Protein AF-K7WUY0-F1 (afdb_monomer_lite)

Secondary structure (DSSP, 8-state):
----TTSS--S-HHHHHHHHHT--SHHHHHHHTTS-HHHHHIIIIIS-GGGTEEEEEEE-TTSSEEEEEEE-HHHHHHHHHHHHHHHHH------S-----

Structure (mmCIF, N/CA/C/O backbone):
data_AF-K7WUY0-F1
#
_entry.id   AF-K7WUY0-F1
#
loop_
_atom_site.group_PDB
_atom_site.id
_atom_site.type_symbol
_atom_site.label_atom_id
_atom_site.label_alt_id
_atom_site.label_comp_id
_atom_site.label_asym_id
_atom_site.label_entity_id
_atom_site.labe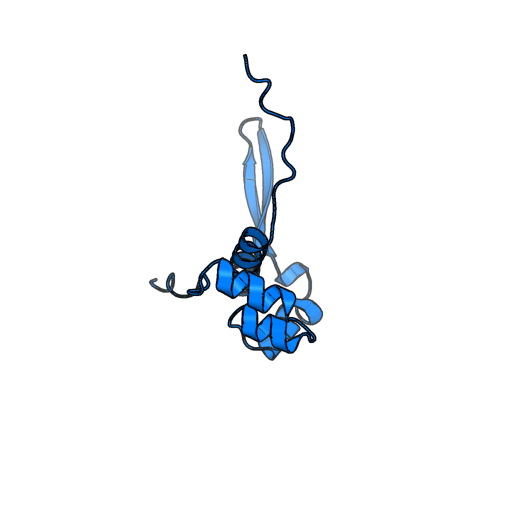l_seq_id
_atom_site.pdbx_PDB_ins_code
_atom_site.Cartn_x
_atom_site.Cartn_y
_atom_site.Cartn_z
_atom_site.occupancy
_atom_site.B_iso_or_equiv
_atom_site.auth_seq_id
_atom_site.auth_comp_id
_atom_site.auth_asym_id
_atom_site.auth_atom_id
_atom_site.pdbx_PDB_model_num
ATOM 1 N N . MET A 1 1 ? 6.645 -10.492 19.011 1.00 37.44 1 MET A N 1
ATOM 2 C CA . MET A 1 1 ? 6.005 -10.003 17.769 1.00 37.44 1 MET A CA 1
ATOM 3 C C . MET A 1 1 ? 7.087 -9.400 16.886 1.00 37.44 1 MET A C 1
ATOM 5 O O . MET A 1 1 ? 7.441 -8.249 17.075 1.00 37.44 1 MET A O 1
ATOM 9 N N . GLN A 1 2 ? 7.672 -10.199 15.995 1.00 36.38 2 GLN A N 1
ATOM 10 C CA . GLN A 1 2 ? 8.714 -9.781 15.049 1.00 36.38 2 GLN A CA 1
ATOM 11 C C . GLN A 1 2 ? 8.235 -10.131 13.644 1.00 36.38 2 GLN A C 1
ATOM 13 O O . GLN A 1 2 ? 8.375 -11.276 13.237 1.00 36.38 2 GLN A O 1
ATOM 18 N N . GLN A 1 3 ? 7.650 -9.169 12.927 1.00 37.34 3 GLN A N 1
ATOM 19 C CA . GLN A 1 3 ? 7.429 -9.243 11.475 1.00 37.34 3 GLN A CA 1
ATOM 20 C C . GLN A 1 3 ? 7.453 -7.829 10.862 1.00 37.34 3 GLN A C 1
ATOM 22 O O . GLN A 1 3 ? 6.577 -7.449 10.095 1.00 37.34 3 GLN A O 1
ATOM 27 N N . ASP A 1 4 ? 8.458 -7.016 11.200 1.00 48.09 4 ASP A N 1
ATOM 28 C CA . ASP A 1 4 ? 8.654 -5.708 10.546 1.00 48.09 4 ASP A CA 1
ATOM 29 C C . ASP A 1 4 ? 9.377 -5.823 9.188 1.00 48.09 4 ASP A C 1
ATOM 31 O O . ASP A 1 4 ? 9.453 -4.862 8.424 1.00 48.09 4 ASP A O 1
ATOM 35 N N . SER A 1 5 ? 9.868 -7.017 8.840 1.00 50.56 5 SER A N 1
ATOM 36 C CA . SER A 1 5 ? 10.711 -7.281 7.668 1.00 50.56 5 SER A CA 1
ATOM 37 C C . SER A 1 5 ? 9.992 -7.255 6.307 1.00 50.56 5 SER A C 1
ATOM 39 O O . SER A 1 5 ? 10.661 -7.392 5.285 1.00 50.56 5 SER A O 1
ATOM 41 N N . GLN A 1 6 ? 8.667 -7.054 6.258 1.00 63.97 6 GLN A N 1
ATOM 42 C CA . GLN A 1 6 ? 7.862 -7.041 5.016 1.00 63.97 6 GLN A CA 1
ATOM 43 C C . GLN A 1 6 ? 7.079 -5.735 4.770 1.00 63.97 6 GLN A C 1
ATOM 45 O O . GLN A 1 6 ? 6.237 -5.665 3.873 1.00 63.97 6 GLN A O 1
ATOM 50 N N . LEU A 1 7 ? 7.328 -4.682 5.555 1.00 79.00 7 LEU A N 1
ATOM 51 C CA . LEU A 1 7 ? 6.566 -3.427 5.464 1.00 79.00 7 LEU A CA 1
ATOM 52 C C . LEU A 1 7 ? 6.967 -2.528 4.285 1.00 79.00 7 LEU A C 1
ATOM 54 O O . LEU A 1 7 ? 6.207 -1.620 3.948 1.00 79.00 7 LEU A O 1
ATOM 58 N N . LEU A 1 8 ? 8.147 -2.748 3.702 1.00 88.06 8 LEU A N 1
ATOM 59 C CA . LEU A 1 8 ? 8.752 -1.903 2.671 1.00 88.06 8 LEU A CA 1
ATOM 60 C C . LEU A 1 8 ? 9.323 -2.757 1.537 1.00 88.06 8 LEU A C 1
ATOM 62 O O . LEU A 1 8 ? 9.700 -3.910 1.747 1.00 88.06 8 LEU A O 1
ATOM 66 N N . LEU A 1 9 ? 9.393 -2.166 0.346 1.00 92.19 9 LEU A N 1
ATOM 67 C CA . LEU A 1 9 ? 10.012 -2.757 -0.836 1.00 92.19 9 LEU A CA 1
ATOM 68 C C . LEU A 1 9 ? 11.535 -2.662 -0.718 1.00 92.19 9 LEU A C 1
ATOM 70 O O . LEU A 1 9 ? 12.069 -1.644 -0.269 1.00 92.19 9 LEU A O 1
ATOM 74 N N . LYS A 1 10 ? 12.237 -3.713 -1.151 1.00 92.31 10 LYS A N 1
ATOM 75 C CA . LYS A 1 10 ? 13.712 -3.778 -1.123 1.00 92.31 10 LYS A CA 1
ATOM 76 C C . LYS A 1 10 ? 14.379 -3.160 -2.359 1.00 92.31 10 LYS A C 1
ATOM 78 O O . LYS A 1 10 ? 15.598 -3.032 -2.391 1.00 92.31 10 LYS A O 1
ATOM 83 N N . LEU A 1 11 ? 13.590 -2.824 -3.377 1.00 92.12 11 LEU A N 1
ATOM 84 C CA . LEU A 1 11 ? 14.052 -2.254 -4.642 1.00 92.12 11 LEU A CA 1
ATOM 85 C C . LEU A 1 11 ? 14.525 -0.802 -4.464 1.00 92.12 11 LEU A C 1
ATOM 87 O O . LEU A 1 11 ? 14.014 -0.077 -3.608 1.00 92.12 11 LEU A O 1
ATOM 91 N N . THR A 1 12 ? 15.479 -0.370 -5.296 1.00 95.38 12 THR A N 1
ATOM 92 C CA . THR A 1 12 ? 15.947 1.025 -5.308 1.00 95.38 12 THR A CA 1
ATOM 93 C C . THR A 1 12 ? 14.889 1.961 -5.887 1.00 95.38 12 THR A C 1
ATOM 95 O O . THR A 1 12 ? 14.017 1.533 -6.646 1.00 95.38 12 THR A O 1
ATOM 98 N N . SER A 1 13 ? 14.978 3.252 -5.568 1.00 93.88 13 SER A N 1
ATOM 99 C CA . SER A 1 13 ? 14.062 4.272 -6.090 1.00 93.88 13 SER A CA 1
ATOM 100 C C . SER A 1 13 ? 14.054 4.318 -7.622 1.00 93.88 13 SER A C 1
ATOM 102 O O . SER A 1 13 ? 12.992 4.448 -8.224 1.00 93.88 13 SER A O 1
ATOM 104 N N . GLU A 1 14 ? 15.211 4.155 -8.265 1.00 95.56 14 GLU A N 1
ATOM 105 C CA . GLU A 1 14 ? 15.339 4.126 -9.726 1.00 95.56 14 GLU A CA 1
ATOM 106 C C . GLU A 1 14 ? 14.582 2.930 -10.307 1.00 95.56 14 GLU A C 1
ATOM 108 O O . GLU A 1 14 ? 13.737 3.101 -11.183 1.00 95.56 14 GLU A O 1
ATOM 113 N N . THR A 1 15 ? 14.793 1.741 -9.736 1.00 95.88 15 THR A N 1
ATOM 114 C CA . THR A 1 15 ? 14.121 0.511 -10.180 1.00 95.88 15 THR A CA 1
ATOM 115 C C . THR A 1 15 ? 12.606 0.597 -9.972 1.00 95.88 15 THR A C 1
ATOM 117 O O . THR A 1 15 ? 11.827 0.194 -10.834 1.00 95.88 15 THR A O 1
ATOM 120 N N . LEU A 1 16 ? 12.161 1.131 -8.828 1.00 96.56 16 LEU A N 1
ATOM 121 C CA . LEU A 1 16 ? 10.738 1.343 -8.544 1.00 96.56 16 LEU A CA 1
ATOM 122 C C . LEU A 1 16 ? 10.105 2.309 -9.546 1.00 96.56 16 LEU A C 1
ATOM 124 O O . LEU A 1 16 ? 8.988 2.075 -10.003 1.00 96.56 16 LEU A O 1
ATOM 128 N N . ARG A 1 17 ? 10.824 3.376 -9.900 1.00 96.50 17 ARG A N 1
ATOM 129 C CA . ARG A 1 17 ? 10.386 4.364 -10.883 1.00 96.50 17 ARG A CA 1
ATOM 130 C C . ARG A 1 17 ? 10.267 3.762 -12.281 1.00 96.50 17 ARG A C 1
ATOM 132 O O . ARG A 1 17 ? 9.260 3.998 -12.940 1.00 96.50 17 ARG A O 1
ATOM 139 N N . GLU A 1 18 ? 11.254 2.991 -12.725 1.00 96.75 18 GLU A N 1
ATOM 140 C CA . GLU A 1 18 ? 11.216 2.298 -14.019 1.00 96.75 18 GLU A CA 1
ATOM 141 C C . GLU A 1 18 ? 10.029 1.338 -14.098 1.00 96.75 18 GLU A C 1
ATOM 143 O O . GLU A 1 18 ? 9.204 1.458 -15.004 1.00 96.75 18 GLU A O 1
ATOM 148 N N . LYS A 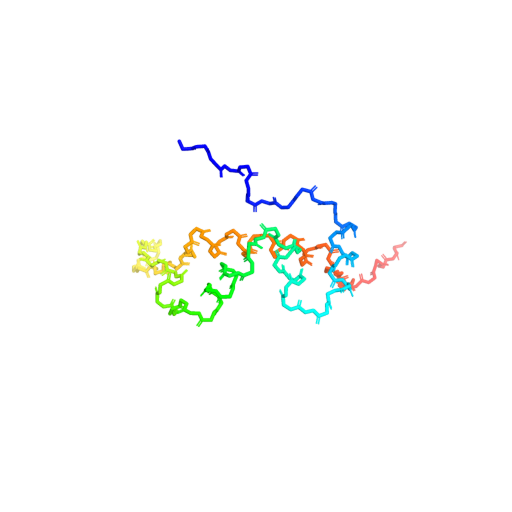1 19 ? 9.874 0.462 -13.096 1.00 96.75 19 LYS A N 1
ATOM 149 C CA . LYS A 1 19 ? 8.742 -0.471 -13.032 1.00 96.75 19 LYS A CA 1
ATOM 150 C C . LYS A 1 19 ? 7.393 0.242 -12.991 1.00 96.75 19 LYS A C 1
ATOM 152 O O . LYS A 1 19 ? 6.446 -0.230 -13.607 1.00 96.75 19 LYS A O 1
ATOM 157 N N . PHE A 1 20 ? 7.291 1.373 -12.289 1.00 97.06 20 PHE A N 1
ATOM 158 C CA . PHE A 1 20 ? 6.061 2.164 -12.250 1.00 97.06 20 PHE A CA 1
ATOM 159 C C . PHE A 1 20 ? 5.661 2.684 -13.637 1.00 97.06 20 PHE A C 1
ATOM 161 O O . PHE A 1 20 ? 4.483 2.649 -13.985 1.00 97.06 20 PHE A O 1
ATOM 168 N N . TYR A 1 21 ? 6.619 3.150 -14.442 1.00 96.69 21 TYR A N 1
ATOM 169 C CA . TYR A 1 21 ? 6.330 3.639 -15.794 1.00 96.69 21 TYR A CA 1
ATOM 170 C C . TYR A 1 21 ? 6.030 2.526 -16.805 1.00 96.69 21 TYR A C 1
ATOM 172 O O . TYR A 1 21 ? 5.446 2.813 -17.850 1.00 96.69 21 TYR A O 1
ATOM 180 N N . ASP A 1 22 ? 6.384 1.279 -16.495 1.00 97.31 22 ASP A N 1
ATOM 181 C CA . ASP A 1 22 ? 6.085 0.119 -17.339 1.00 97.31 22 ASP A CA 1
ATOM 182 C C . ASP A 1 22 ? 4.737 -0.555 -17.015 1.00 97.31 22 ASP A C 1
ATOM 184 O O . ASP A 1 22 ? 4.320 -1.474 -17.713 1.00 97.31 22 ASP A O 1
ATOM 188 N N . LEU A 1 23 ? 4.003 -0.088 -15.996 1.00 97.19 23 LEU A N 1
ATOM 189 C CA . LEU A 1 23 ? 2.706 -0.659 -15.613 1.00 97.19 23 LEU A CA 1
ATOM 190 C C . LEU A 1 23 ? 1.685 -0.597 -16.765 1.00 97.19 23 LEU A C 1
ATOM 192 O O . LEU A 1 23 ? 1.360 0.481 -17.270 1.00 97.19 23 LEU A O 1
ATOM 196 N N . ARG A 1 24 ? 1.108 -1.747 -17.138 1.00 97.06 24 ARG A N 1
ATOM 197 C CA . ARG A 1 24 ? 0.063 -1.860 -18.176 1.00 97.06 24 ARG A CA 1
ATOM 198 C C . ARG A 1 24 ? -1.247 -2.435 -17.654 1.00 97.06 24 ARG A C 1
ATOM 200 O O . ARG A 1 24 ? -2.309 -2.132 -18.193 1.00 97.06 24 ARG A O 1
ATOM 207 N N . ARG A 1 25 ? -1.186 -3.287 -16.634 1.00 95.81 25 ARG A N 1
ATOM 208 C CA . ARG A 1 25 ? -2.310 -4.059 -16.095 1.00 95.81 25 ARG A CA 1
ATOM 209 C C . ARG A 1 25 ? -2.308 -4.026 -14.572 1.00 95.81 25 ARG A C 1
ATOM 211 O O . ARG A 1 25 ? -1.299 -3.760 -13.929 1.00 95.81 25 ARG A O 1
ATOM 218 N N . VAL A 1 26 ? -3.446 -4.391 -13.983 1.00 91.25 26 VAL A N 1
ATOM 219 C CA . VAL A 1 26 ? -3.597 -4.479 -12.520 1.00 91.25 26 VAL A CA 1
ATOM 220 C C . VAL A 1 26 ? -2.678 -5.546 -11.909 1.00 91.25 26 VAL A C 1
ATOM 222 O O . VAL A 1 26 ? -2.214 -5.375 -10.785 1.00 91.25 26 VAL A O 1
ATOM 225 N N . LEU A 1 27 ? -2.372 -6.620 -12.649 1.00 95.12 27 LEU A N 1
ATOM 226 C CA . LEU A 1 27 ? -1.411 -7.636 -12.205 1.00 95.12 27 LEU A CA 1
ATOM 227 C C . LEU A 1 27 ? -0.024 -7.029 -11.955 1.00 95.12 27 LEU A C 1
ATOM 229 O O . LEU A 1 27 ? 0.583 -7.297 -10.923 1.00 95.12 27 LEU A O 1
ATOM 233 N N . ASP A 1 28 ? 0.416 -6.138 -12.840 1.00 96.50 28 ASP A N 1
ATOM 234 C CA . ASP A 1 28 ? 1.720 -5.485 -12.749 1.00 96.50 28 ASP A CA 1
ATOM 235 C C . ASP A 1 28 ? 1.809 -4.607 -11.478 1.00 96.50 28 ASP A C 1
ATOM 237 O O . ASP A 1 28 ? 2.868 -4.476 -10.867 1.00 96.50 28 ASP A O 1
ATOM 241 N N . ILE A 1 29 ? 0.675 -4.060 -11.011 1.00 95.31 29 ILE A N 1
ATOM 242 C CA . ILE A 1 29 ? 0.591 -3.331 -9.733 1.00 95.31 29 ILE A CA 1
ATOM 243 C C . ILE A 1 29 ? 0.809 -4.285 -8.552 1.00 95.31 29 ILE A C 1
ATOM 245 O O . ILE A 1 29 ? 1.522 -3.942 -7.609 1.00 95.31 29 ILE A O 1
ATOM 249 N N . ALA A 1 30 ? 0.207 -5.476 -8.584 1.00 95.38 30 ALA A N 1
ATOM 250 C CA . ALA A 1 30 ? 0.386 -6.476 -7.531 1.00 95.38 30 ALA A CA 1
ATOM 251 C C . ALA A 1 30 ? 1.848 -6.939 -7.448 1.00 95.38 30 ALA A C 1
ATOM 253 O O . ALA A 1 30 ? 2.423 -6.984 -6.359 1.00 95.38 30 ALA A O 1
ATOM 254 N N . GLU A 1 31 ? 2.473 -7.177 -8.603 1.00 95.62 31 GLU A N 1
ATOM 255 C CA . GLU A 1 31 ? 3.893 -7.516 -8.709 1.00 95.62 31 GLU A CA 1
ATOM 256 C C . GLU A 1 31 ? 4.796 -6.389 -8.193 1.00 95.62 31 GLU A C 1
ATOM 258 O O . GLU A 1 31 ? 5.687 -6.639 -7.380 1.00 95.62 31 GLU A O 1
ATOM 263 N N . LEU A 1 32 ? 4.545 -5.139 -8.599 1.00 96.62 32 LEU A N 1
ATOM 264 C CA . LEU A 1 32 ? 5.306 -3.972 -8.142 1.00 96.62 32 LEU A CA 1
ATOM 265 C C . LEU A 1 32 ? 5.231 -3.788 -6.621 1.00 96.62 32 LEU A C 1
ATOM 267 O O . LEU A 1 32 ? 6.216 -3.415 -5.987 1.00 96.62 32 LEU A O 1
ATOM 271 N N . LEU A 1 33 ? 4.065 -4.049 -6.032 1.00 95.38 33 LEU A N 1
ATOM 272 C CA . LEU A 1 33 ? 3.844 -3.942 -4.593 1.00 95.38 33 LEU A CA 1
ATOM 273 C C . LEU A 1 33 ? 4.230 -5.222 -3.833 1.00 95.38 33 LEU A C 1
ATOM 275 O O . LEU A 1 33 ? 4.054 -5.269 -2.615 1.00 95.38 33 LEU A O 1
ATOM 279 N N . GLU A 1 34 ? 4.769 -6.250 -4.494 1.00 94.62 34 GLU A N 1
ATOM 280 C CA . GLU A 1 34 ? 5.105 -7.546 -3.887 1.00 94.62 34 GLU A CA 1
ATOM 281 C C . GLU A 1 34 ? 3.947 -8.087 -3.019 1.00 94.62 34 GLU A C 1
ATOM 283 O O . GLU A 1 34 ? 4.115 -8.403 -1.834 1.00 94.62 34 GLU A O 1
ATOM 288 N N . VAL A 1 35 ? 2.736 -8.097 -3.579 1.00 93.31 35 VAL A N 1
ATOM 289 C CA . VAL A 1 35 ? 1.525 -8.675 -2.977 1.00 93.31 35 VAL A CA 1
ATOM 290 C C . VAL A 1 35 ? 0.853 -9.594 -3.990 1.00 93.31 35 VAL A C 1
ATOM 292 O O . VAL A 1 35 ? 0.983 -9.394 -5.195 1.00 93.31 35 VAL A O 1
ATOM 295 N N . SER A 1 36 ? 0.121 -10.608 -3.530 1.00 93.81 36 SER A N 1
ATOM 296 C CA . SER A 1 36 ? -0.645 -11.435 -4.463 1.00 93.81 36 SER A CA 1
ATOM 297 C C . SER A 1 36 ? -1.786 -10.627 -5.082 1.00 93.81 36 SER A C 1
ATOM 299 O O . SER A 1 36 ? -2.406 -9.784 -4.425 1.00 93.81 36 SER A O 1
ATOM 301 N N . TYR A 1 37 ? -2.067 -10.897 -6.356 1.00 94.62 37 TYR A N 1
ATOM 302 C CA . TYR A 1 37 ? -3.147 -10.247 -7.092 1.00 94.62 37 TYR A CA 1
ATOM 303 C C . TYR A 1 37 ? -4.498 -10.423 -6.391 1.00 94.62 37 TYR A C 1
ATOM 305 O O . TYR A 1 37 ? -5.202 -9.441 -6.163 1.00 94.62 37 TYR A O 1
ATOM 313 N N . ASP A 1 38 ? -4.809 -11.644 -5.956 1.00 93.25 38 ASP A N 1
ATOM 314 C CA . ASP A 1 38 ? -6.069 -11.949 -5.275 1.00 93.25 38 ASP A CA 1
ATOM 315 C C . ASP A 1 38 ? -6.218 -11.160 -3.971 1.00 93.25 38 ASP A C 1
ATOM 317 O O . ASP A 1 38 ? -7.283 -10.604 -3.708 1.00 93.25 38 ASP A O 1
ATOM 321 N N . HIS A 1 39 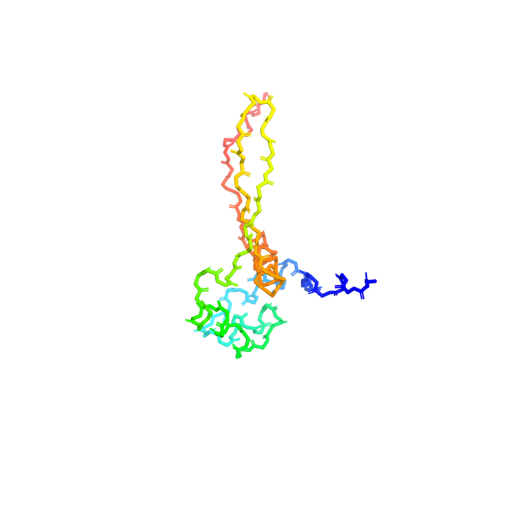? -5.144 -11.026 -3.180 1.00 91.12 39 HIS A N 1
ATOM 322 C CA . HIS A 1 39 ? -5.175 -10.200 -1.969 1.00 91.12 39 HIS A CA 1
ATOM 323 C C . HIS A 1 39 ? -5.360 -8.718 -2.299 1.00 91.12 39 HIS A C 1
ATOM 325 O O . HIS A 1 39 ? -6.099 -8.019 -1.602 1.00 91.12 39 HIS A O 1
ATOM 331 N N . LEU A 1 40 ? -4.696 -8.222 -3.346 1.00 92.31 40 LEU A N 1
ATOM 332 C CA . LEU A 1 40 ? -4.839 -6.835 -3.777 1.00 92.31 40 LEU A CA 1
ATOM 333 C C . LEU A 1 40 ? -6.288 -6.541 -4.192 1.00 92.31 40 LEU A C 1
ATOM 335 O O . LEU A 1 40 ? -6.889 -5.592 -3.690 1.00 92.31 40 LEU A O 1
ATOM 339 N N . ILE A 1 41 ? -6.869 -7.379 -5.052 1.00 93.19 41 ILE A N 1
ATOM 340 C CA . ILE A 1 41 ? -8.254 -7.248 -5.522 1.00 93.19 41 ILE A CA 1
ATOM 341 C C . ILE A 1 41 ? -9.242 -7.370 -4.366 1.00 93.19 41 ILE A C 1
ATOM 343 O O . ILE A 1 41 ? -10.142 -6.537 -4.248 1.00 93.19 41 ILE A O 1
ATOM 347 N N . TYR A 1 42 ? -9.044 -8.348 -3.482 1.00 92.38 42 TYR A N 1
ATOM 348 C CA . TYR A 1 42 ? -9.867 -8.536 -2.293 1.00 92.38 42 TYR A CA 1
ATOM 349 C C . TYR A 1 42 ? -9.941 -7.249 -1.463 1.00 92.38 42 TYR A C 1
ATOM 351 O O . TYR A 1 42 ? -11.029 -6.750 -1.178 1.00 92.38 42 TYR A O 1
ATOM 359 N N . HIS A 1 43 ? -8.792 -6.653 -1.137 1.00 88.62 43 HIS A N 1
ATOM 360 C CA . HIS A 1 43 ? -8.745 -5.448 -0.308 1.00 88.62 43 HIS A CA 1
ATOM 361 C C . HIS A 1 43 ? -9.239 -4.174 -1.012 1.00 88.62 43 HIS A C 1
ATOM 363 O O . HIS A 1 43 ? -9.730 -3.273 -0.330 1.00 88.62 43 HIS A O 1
ATOM 369 N N . ILE A 1 44 ? -9.128 -4.075 -2.340 1.00 85.38 44 ILE A N 1
ATOM 370 C CA . ILE A 1 44 ? -9.600 -2.903 -3.097 1.00 85.38 44 ILE A CA 1
ATOM 371 C C . ILE A 1 44 ? -11.112 -2.964 -3.342 1.00 85.38 44 ILE A C 1
ATOM 373 O O . ILE A 1 44 ? -11.804 -1.958 -3.152 1.00 85.38 44 ILE A O 1
ATOM 377 N N . TYR A 1 45 ? -11.624 -4.122 -3.759 1.00 86.56 45 TYR A N 1
ATOM 378 C CA . TYR A 1 45 ? -12.977 -4.247 -4.302 1.00 86.56 45 TYR A CA 1
ATOM 379 C C . TYR A 1 45 ? -13.941 -5.009 -3.398 1.00 86.56 45 TYR A C 1
ATOM 381 O O . TYR A 1 45 ? -15.111 -4.645 -3.356 1.00 86.56 45 TYR A O 1
ATOM 389 N N . LEU A 1 46 ? -13.477 -6.039 -2.684 1.00 88.06 46 LEU A N 1
ATOM 390 C CA . LEU A 1 46 ? -14.376 -6.955 -1.975 1.00 88.06 46 LEU A CA 1
ATOM 391 C C . LEU A 1 46 ? -14.584 -6.586 -0.504 1.00 88.06 46 LEU A C 1
ATOM 393 O O . LEU A 1 46 ? -15.674 -6.758 0.027 1.00 88.06 46 LEU A O 1
ATOM 397 N N . VAL A 1 47 ? -13.556 -6.053 0.159 1.00 86.62 47 VAL A N 1
ATOM 398 C CA . VAL A 1 47 ? -13.668 -5.623 1.558 1.00 86.62 47 VAL A CA 1
ATOM 399 C C . VAL A 1 47 ? -14.510 -4.353 1.640 1.00 86.62 47 VAL A C 1
ATOM 401 O O . VAL A 1 47 ? -14.133 -3.319 1.080 1.00 86.62 47 VAL A O 1
ATOM 404 N N . GLU A 1 48 ? -15.614 -4.404 2.380 1.00 85.44 48 GLU A N 1
ATOM 405 C CA . GLU A 1 48 ? -16.452 -3.239 2.682 1.00 85.44 48 GLU A CA 1
ATOM 406 C C . GLU A 1 48 ? -15.654 -2.154 3.414 1.00 85.44 48 GLU A C 1
ATOM 408 O O . GLU A 1 48 ? -14.754 -2.446 4.202 1.00 85.44 48 GLU A O 1
ATOM 413 N N . SER A 1 49 ? -15.982 -0.883 3.181 1.00 77.56 49 SER A N 1
ATOM 414 C CA . SER A 1 49 ? -15.233 0.259 3.725 1.00 77.56 49 SER A CA 1
ATOM 415 C C . SER A 1 49 ? -15.098 0.249 5.248 1.00 77.56 49 SER A C 1
ATOM 417 O O . SER A 1 49 ? -14.057 0.653 5.766 1.00 77.56 49 SER A O 1
ATOM 419 N N . GLU A 1 50 ? -16.111 -0.250 5.951 1.00 83.69 50 GLU A N 1
ATOM 420 C CA . GLU A 1 50 ? -16.159 -0.352 7.416 1.00 83.69 50 GLU A CA 1
ATOM 421 C C . GLU A 1 50 ? -15.100 -1.317 7.960 1.00 83.69 50 GLU A C 1
ATOM 423 O O . GLU A 1 50 ? -14.522 -1.091 9.018 1.00 83.69 50 GLU A O 1
ATOM 428 N N . HIS A 1 51 ? -14.754 -2.340 7.180 1.00 85.44 51 HIS A N 1
ATOM 429 C CA . HIS A 1 51 ? -13.761 -3.347 7.537 1.00 85.44 51 HIS A CA 1
ATOM 430 C C . HIS A 1 51 ? -12.331 -2.950 7.131 1.00 85.44 51 HIS A C 1
ATOM 432 O O . HIS A 1 51 ? -11.369 -3.652 7.448 1.00 85.44 51 HIS A O 1
ATOM 438 N N . ARG A 1 52 ? -12.151 -1.818 6.435 1.00 87.06 52 ARG A N 1
ATOM 439 C CA . ARG A 1 52 ? -10.830 -1.336 5.985 1.00 87.06 52 ARG A CA 1
ATOM 440 C C . ARG A 1 52 ? -10.072 -0.573 7.071 1.00 87.06 52 ARG A C 1
ATOM 442 O O . ARG A 1 52 ? -8.840 -0.507 7.028 1.00 87.06 52 ARG A O 1
ATOM 449 N N . TYR A 1 53 ? -10.790 0.009 8.028 1.00 90.44 53 TYR A N 1
ATOM 450 C CA . TYR A 1 53 ? -10.231 0.852 9.079 1.00 90.44 53 TYR A CA 1
ATOM 451 C C . TYR A 1 53 ? -10.846 0.500 10.428 1.00 90.44 53 TYR A C 1
ATOM 453 O O . TYR A 1 53 ? -12.050 0.331 10.546 1.00 90.44 53 TYR A O 1
ATOM 461 N N . THR A 1 54 ? -10.021 0.460 11.466 1.00 91.00 54 THR A N 1
ATOM 462 C CA . THR A 1 54 ? -10.488 0.403 12.850 1.00 91.00 54 THR A CA 1
ATOM 463 C C . THR A 1 54 ? -10.549 1.811 13.410 1.00 91.00 54 THR A C 1
ATOM 465 O O . THR A 1 54 ? -9.597 2.581 13.244 1.00 91.00 54 THR A O 1
ATOM 468 N N . THR A 1 55 ? -11.634 2.148 14.100 1.00 92.75 55 THR A N 1
ATOM 469 C CA . THR A 1 55 ? -11.770 3.451 14.750 1.00 92.75 55 THR A CA 1
ATOM 470 C C . THR A 1 55 ? -11.633 3.340 16.257 1.00 92.75 55 THR A C 1
ATOM 472 O O . THR A 1 55 ? -12.198 2.435 16.862 1.00 92.75 55 THR A O 1
ATOM 475 N N . PHE A 1 56 ? -10.922 4.279 16.867 1.00 93.94 56 PHE A N 1
ATOM 476 C CA . PHE A 1 56 ? -10.848 4.425 18.317 1.00 93.94 56 PHE A CA 1
ATOM 477 C C . PHE A 1 56 ? -10.839 5.898 18.703 1.00 93.94 56 PHE A C 1
ATOM 479 O O . PHE A 1 56 ? -10.553 6.774 17.889 1.00 93.94 56 PHE A O 1
ATOM 486 N N . GLU A 1 57 ? -11.160 6.176 19.957 1.00 97.31 57 GLU A N 1
ATOM 487 C CA . GLU A 1 57 ? -11.313 7.530 20.465 1.00 97.31 57 GLU A CA 1
ATOM 488 C C . GLU A 1 57 ? -10.166 7.904 21.400 1.00 97.31 57 GLU A C 1
ATOM 490 O O . GLU A 1 57 ? -9.722 7.100 22.218 1.00 97.31 57 GLU A O 1
ATOM 495 N N . ILE A 1 58 ? -9.682 9.142 21.281 1.00 95.69 58 ILE A N 1
ATOM 496 C CA . ILE A 1 58 ? -8.704 9.725 22.203 1.00 95.69 58 ILE A CA 1
ATOM 497 C C . ILE A 1 58 ? -9.177 11.105 22.685 1.00 95.69 58 ILE A C 1
ATOM 499 O O . ILE A 1 58 ? -9.782 11.855 21.909 1.00 95.69 58 ILE A O 1
ATOM 503 N N . PRO A 1 59 ? -8.892 11.495 23.938 1.00 96.38 59 PRO A N 1
ATOM 504 C CA . PRO A 1 59 ? -9.259 12.812 24.447 1.00 96.38 59 PRO A CA 1
ATOM 505 C C . PRO A 1 59 ? -8.424 13.925 23.797 1.00 96.38 59 PRO A C 1
ATOM 507 O O . PRO A 1 59 ? -7.223 13.783 23.553 1.00 96.38 59 PRO A O 1
ATOM 510 N N . LYS A 1 60 ? -9.053 15.074 23.525 1.00 95.19 60 LYS A N 1
ATOM 511 C CA . LYS A 1 60 ? -8.365 16.295 23.075 1.00 95.19 60 LYS A CA 1
ATOM 512 C C . LYS A 1 60 ? -7.874 17.104 24.277 1.00 95.19 60 LYS A C 1
ATOM 514 O O . LYS A 1 60 ? -8.551 17.187 25.296 1.00 95.19 60 LYS A O 1
ATOM 519 N N . LYS A 1 61 ? -6.743 17.804 24.114 1.00 91.69 61 LYS A N 1
ATOM 520 C CA . LYS A 1 61 ? -6.198 18.716 25.143 1.00 91.69 61 LYS A CA 1
ATOM 521 C C . LYS A 1 61 ? -7.161 19.846 25.533 1.00 91.69 61 LYS A C 1
ATOM 523 O O . LYS A 1 61 ? -7.151 20.280 26.672 1.00 91.69 61 LYS A O 1
ATOM 528 N N . SER A 1 62 ? -7.984 20.311 24.595 1.00 91.75 62 SER A N 1
ATOM 529 C CA . SER A 1 62 ? -8.977 21.377 24.790 1.00 91.75 62 SER A CA 1
ATOM 530 C C . SER A 1 62 ? -10.314 20.885 25.364 1.00 91.75 62 SER A C 1
ATOM 532 O O . SER A 1 62 ? -11.281 21.639 25.364 1.00 91.75 62 SER A O 1
ATOM 534 N N . GLY A 1 63 ? -10.407 19.615 25.767 1.00 91.81 63 GLY A N 1
ATOM 535 C CA . GLY A 1 63 ? -11.677 18.951 26.053 1.00 91.81 63 GLY A CA 1
ATOM 536 C C . GLY A 1 63 ? -12.328 18.342 24.804 1.00 91.81 63 GLY A C 1
ATOM 537 O O . GLY A 1 63 ? -12.035 18.717 23.663 1.00 91.81 63 GLY A O 1
ATOM 538 N N . GLY A 1 64 ? -13.201 17.360 25.033 1.00 94.56 64 GLY A N 1
ATOM 539 C CA . GLY A 1 64 ? -13.872 16.580 23.991 1.00 94.56 64 GLY A CA 1
ATOM 540 C C . GLY A 1 64 ? -13.039 15.419 23.437 1.00 94.56 64 GLY A C 1
ATOM 541 O O . GLY A 1 64 ? -11.935 15.128 23.904 1.00 94.56 64 GLY A O 1
ATOM 542 N N . ILE A 1 65 ? -13.584 14.755 22.416 1.00 96.38 65 ILE A N 1
ATOM 543 C CA . ILE A 1 65 ? -13.052 13.503 21.863 1.00 96.38 65 ILE A CA 1
ATOM 544 C C . ILE A 1 65 ? -12.570 13.706 20.415 1.00 96.38 65 ILE A C 1
ATOM 546 O O . ILE A 1 65 ? -13.083 14.548 19.664 1.00 96.38 65 ILE A O 1
ATOM 550 N N . ARG A 1 66 ? -11.522 12.976 20.026 1.00 94.56 66 ARG A N 1
ATOM 551 C CA . ARG A 1 66 ? -11.055 12.799 18.648 1.00 94.56 66 ARG A CA 1
ATOM 552 C C . ARG A 1 66 ? -11.193 11.327 18.275 1.00 94.56 66 ARG A C 1
ATOM 554 O O . ARG A 1 66 ? -10.518 10.491 18.864 1.00 94.56 66 ARG A O 1
ATOM 561 N N . GLN A 1 67 ? -12.005 11.039 17.267 1.00 95.81 67 GLN A N 1
ATOM 562 C CA . GLN A 1 67 ? -12.021 9.731 16.623 1.00 95.81 67 GLN A CA 1
ATOM 563 C C . GLN A 1 67 ? -10.808 9.617 15.689 1.00 95.81 67 GLN A C 1
ATOM 565 O O . GLN A 1 67 ? -10.519 10.530 14.910 1.00 95.81 67 GLN A O 1
ATOM 570 N N . ILE A 1 68 ? -10.070 8.521 15.808 1.00 94.50 68 ILE A N 1
ATOM 571 C CA . ILE A 1 68 ? -8.923 8.157 14.984 1.00 94.50 68 ILE A CA 1
ATOM 572 C C . ILE A 1 68 ? -9.311 6.928 14.175 1.00 94.50 68 ILE A C 1
ATOM 574 O O . ILE A 1 68 ? -9.725 5.928 14.753 1.00 94.50 68 ILE A O 1
ATOM 578 N N . SER A 1 69 ? -9.123 6.988 12.860 1.00 93.06 69 SER A N 1
ATOM 579 C CA . SER A 1 69 ? -9.315 5.851 11.958 1.00 93.06 69 SER A CA 1
ATOM 580 C C . SER A 1 69 ? -7.955 5.337 11.502 1.00 93.06 69 SER A C 1
ATOM 582 O O . SER A 1 69 ? -7.213 6.057 10.833 1.00 93.06 69 SER A O 1
ATOM 584 N N . THR A 1 70 ? -7.610 4.099 11.845 1.00 89.81 70 THR A N 1
ATOM 585 C CA . THR A 1 70 ? -6.355 3.463 11.422 1.00 89.81 70 THR A CA 1
ATOM 586 C C . THR A 1 70 ? -6.615 2.330 10.443 1.00 89.81 70 THR A C 1
ATOM 588 O O . THR A 1 70 ? -7.496 1.514 10.704 1.00 89.81 70 THR A O 1
ATOM 591 N N . PRO A 1 71 ? -5.856 2.233 9.338 1.00 89.31 71 PRO A N 1
ATOM 592 C CA . PRO A 1 71 ? -6.016 1.135 8.396 1.00 89.31 71 PRO A CA 1
ATOM 593 C C . PRO A 1 71 ? -5.657 -0.193 9.061 1.00 89.31 71 PRO A C 1
ATOM 595 O O . PRO A 1 71 ? -4.693 -0.268 9.834 1.00 89.31 71 PRO A O 1
ATOM 598 N N . ILE A 1 72 ? -6.391 -1.250 8.715 1.00 88.50 72 ILE A N 1
ATOM 599 C CA . ILE A 1 72 ? -6.037 -2.613 9.121 1.00 88.50 72 ILE A CA 1
ATOM 600 C C . ILE A 1 72 ? -4.679 -3.019 8.531 1.00 88.50 72 ILE A C 1
ATOM 602 O O . ILE A 1 72 ? -4.246 -2.492 7.502 1.00 88.50 72 ILE A O 1
ATOM 606 N N . THR A 1 73 ? -3.998 -3.975 9.168 1.00 85.88 73 THR A N 1
ATOM 607 C CA . THR A 1 73 ? -2.602 -4.337 8.860 1.00 85.88 73 THR A CA 1
ATOM 608 C C . THR A 1 73 ? -2.347 -4.595 7.373 1.00 85.88 73 THR A C 1
ATOM 610 O O . THR A 1 73 ? -1.367 -4.085 6.835 1.00 85.88 73 THR A O 1
ATOM 613 N N . ALA A 1 74 ? -3.236 -5.319 6.687 1.00 86.56 74 ALA A N 1
ATOM 614 C CA . ALA A 1 74 ? -3.061 -5.636 5.270 1.00 86.56 74 ALA A CA 1
ATOM 615 C C . ALA A 1 74 ? -3.082 -4.382 4.375 1.00 86.56 74 ALA A C 1
ATOM 617 O O . ALA A 1 74 ? -2.152 -4.142 3.605 1.00 86.56 74 ALA A O 1
ATOM 618 N N . ILE A 1 75 ? -4.091 -3.522 4.544 1.00 88.62 75 ILE A N 1
ATOM 619 C CA . ILE A 1 75 ? -4.205 -2.255 3.806 1.00 88.62 75 ILE A CA 1
ATOM 620 C C . ILE A 1 75 ? -3.050 -1.317 4.157 1.00 88.62 75 ILE A C 1
ATOM 622 O O . ILE A 1 75 ? -2.493 -0.667 3.275 1.00 88.62 75 ILE A O 1
ATOM 626 N N . LYS A 1 76 ? -2.627 -1.294 5.425 1.00 90.50 76 LYS A N 1
ATOM 627 C CA . LYS A 1 76 ? -1.471 -0.516 5.876 1.00 90.50 76 LYS A CA 1
ATOM 628 C C . LYS A 1 76 ? -0.189 -0.917 5.141 1.00 90.50 76 LYS A C 1
ATOM 630 O O . LYS A 1 76 ? 0.589 -0.036 4.784 1.00 90.50 76 LYS A O 1
ATOM 635 N N . ILE A 1 77 ? 0.042 -2.212 4.910 1.00 91.69 77 ILE A N 1
ATOM 636 C CA . ILE A 1 77 ? 1.206 -2.701 4.150 1.00 91.69 77 ILE A CA 1
ATOM 637 C C . ILE A 1 77 ? 1.130 -2.220 2.699 1.00 91.69 77 ILE A C 1
ATOM 639 O O . ILE A 1 77 ? 2.081 -1.608 2.215 1.00 91.69 77 ILE A O 1
ATOM 643 N N . ILE A 1 78 ? -0.011 -2.424 2.032 1.00 92.69 78 ILE A N 1
ATOM 644 C CA . ILE A 1 78 ? -0.222 -1.996 0.638 1.00 92.69 78 ILE A CA 1
ATOM 645 C C . ILE A 1 78 ? 0.014 -0.485 0.501 1.00 92.69 78 ILE A C 1
ATOM 647 O O . ILE A 1 78 ? 0.769 -0.049 -0.366 1.00 92.69 78 ILE A O 1
ATOM 651 N N . GLN A 1 79 ? -0.564 0.319 1.397 1.00 91.81 79 GLN A N 1
ATOM 652 C CA . GLN A 1 79 ? -0.432 1.778 1.388 1.00 91.81 79 GLN A CA 1
ATOM 653 C C . GLN A 1 79 ? 1.004 2.248 1.638 1.00 91.81 79 GLN A C 1
ATOM 655 O O . GLN A 1 79 ? 1.451 3.197 0.996 1.00 91.81 79 GLN A O 1
ATOM 660 N N . LYS A 1 80 ? 1.746 1.591 2.539 1.00 94.56 80 LYS A N 1
ATOM 661 C CA . LYS A 1 80 ? 3.159 1.912 2.793 1.00 94.56 80 LYS A CA 1
ATOM 662 C C . LYS A 1 80 ? 4.035 1.634 1.577 1.00 94.56 80 LYS A C 1
ATOM 664 O O . LYS A 1 80 ? 4.814 2.499 1.184 1.00 94.56 80 LYS A O 1
ATOM 669 N N . LYS A 1 81 ? 3.881 0.461 0.962 1.00 95.12 81 LYS A N 1
ATOM 670 C CA . LYS A 1 81 ? 4.624 0.095 -0.248 1.00 95.12 81 LYS A CA 1
ATOM 671 C C . LYS A 1 81 ? 4.287 1.032 -1.407 1.00 95.12 81 LYS A C 1
ATOM 673 O O . LYS A 1 81 ? 5.190 1.555 -2.051 1.00 95.12 81 LYS A O 1
ATOM 678 N N . LEU A 1 82 ? 3.003 1.333 -1.606 1.00 95.50 82 LEU A N 1
ATOM 679 C CA . LEU A 1 82 ? 2.567 2.297 -2.616 1.00 95.50 82 LEU A CA 1
ATOM 680 C C . LEU A 1 82 ? 3.166 3.684 -2.367 1.00 95.50 82 LEU A C 1
ATOM 682 O O . LEU A 1 82 ? 3.646 4.316 -3.300 1.00 95.50 82 LEU A O 1
ATOM 686 N N . ASN A 1 83 ? 3.184 4.155 -1.119 1.00 95.94 83 ASN A N 1
ATOM 687 C CA . ASN A 1 83 ? 3.799 5.434 -0.780 1.00 95.94 83 ASN A CA 1
ATOM 688 C C . ASN A 1 83 ? 5.285 5.472 -1.163 1.00 95.94 83 ASN A C 1
ATOM 690 O O . ASN A 1 83 ? 5.716 6.456 -1.754 1.00 95.94 83 ASN A O 1
ATOM 694 N N . GLN A 1 84 ? 6.039 4.400 -0.906 1.00 95.88 84 GLN A N 1
ATOM 695 C CA . GLN A 1 84 ? 7.444 4.297 -1.310 1.00 95.88 84 GLN A CA 1
ATOM 696 C C . GL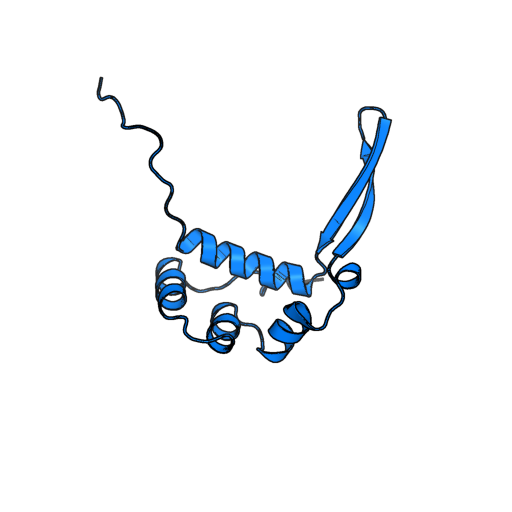N A 1 84 ? 7.616 4.422 -2.833 1.00 95.88 84 GLN A C 1
ATOM 698 O O . GLN A 1 84 ? 8.470 5.180 -3.288 1.00 95.88 84 GLN A O 1
ATOM 703 N N . VAL A 1 85 ? 6.770 3.746 -3.619 1.00 97.00 85 VAL A N 1
ATOM 704 C CA . VAL A 1 85 ? 6.762 3.878 -5.088 1.00 97.00 85 VAL A CA 1
ATOM 705 C C . VAL A 1 85 ? 6.446 5.314 -5.507 1.00 97.00 85 VAL A C 1
ATOM 707 O O . VAL A 1 85 ? 7.148 5.889 -6.334 1.00 97.00 85 VAL A O 1
ATOM 710 N N . LEU A 1 86 ? 5.418 5.924 -4.910 1.00 96.19 86 LEU A N 1
ATOM 711 C CA . LEU A 1 86 ? 5.011 7.289 -5.238 1.00 96.19 86 LEU A CA 1
ATOM 712 C C . LEU A 1 86 ? 6.112 8.306 -4.922 1.00 96.19 86 LEU A C 1
ATOM 714 O O . LEU A 1 86 ? 6.346 9.207 -5.720 1.00 96.19 86 LEU A O 1
ATOM 718 N N . GLN A 1 87 ? 6.827 8.145 -3.808 1.00 95.12 87 GLN A N 1
ATOM 719 C CA . GLN A 1 87 ? 7.980 8.988 -3.478 1.00 95.12 87 GLN A CA 1
ATOM 720 C C . GLN A 1 87 ? 9.118 8.842 -4.497 1.00 95.12 87 GLN A C 1
ATOM 722 O O . GLN A 1 87 ? 9.778 9.828 -4.806 1.00 95.12 87 GLN A O 1
ATOM 727 N N . ALA A 1 88 ? 9.324 7.648 -5.060 1.00 95.25 88 ALA A N 1
ATOM 728 C CA . ALA A 1 88 ? 10.349 7.420 -6.078 1.00 95.25 88 ALA A CA 1
ATOM 729 C C . ALA A 1 88 ? 10.043 8.113 -7.422 1.00 95.25 88 ALA A C 1
ATOM 731 O O . ALA A 1 88 ? 10.960 8.480 -8.161 1.00 95.25 88 ALA A O 1
ATOM 732 N N . VAL A 1 89 ? 8.761 8.309 -7.752 1.00 95.62 89 VAL A N 1
ATOM 733 C CA . VAL A 1 89 ? 8.336 8.956 -9.010 1.00 95.62 89 VAL A CA 1
ATOM 734 C C . VAL A 1 89 ? 8.022 10.441 -8.850 1.00 95.62 89 VAL A C 1
ATOM 736 O O . VAL A 1 89 ? 8.080 11.191 -9.828 1.00 95.62 89 VAL A O 1
ATOM 739 N N . TYR A 1 90 ? 7.696 10.875 -7.634 1.00 93.75 90 TYR A N 1
ATOM 740 C CA . TYR A 1 90 ? 7.299 12.243 -7.344 1.00 93.75 90 TYR A CA 1
ATOM 741 C C . TYR A 1 90 ? 8.475 13.210 -7.514 1.00 93.75 90 TYR A C 1
ATOM 743 O O . TYR A 1 90 ? 9.503 13.106 -6.850 1.00 93.75 90 TYR A O 1
ATOM 751 N N . GLN A 1 91 ? 8.301 14.193 -8.396 1.00 85.75 91 GLN A N 1
ATOM 752 C CA . GLN A 1 91 ? 9.241 15.295 -8.581 1.00 85.75 91 GLN A CA 1
ATOM 753 C C . GLN A 1 91 ? 8.619 16.554 -7.994 1.00 85.75 91 GLN A C 1
ATOM 755 O O . GLN A 1 91 ? 7.557 17.000 -8.433 1.00 85.75 91 GLN A O 1
ATOM 760 N N . THR A 1 92 ? 9.275 17.139 -6.994 1.00 84.88 92 THR A N 1
ATOM 761 C CA . THR A 1 92 ? 8.826 18.414 -6.446 1.00 84.88 92 THR A CA 1
ATOM 762 C C . THR A 1 92 ? 8.957 19.485 -7.518 1.00 84.88 92 THR A C 1
ATOM 764 O O . THR A 1 92 ? 10.015 19.684 -8.116 1.00 84.88 92 THR A O 1
ATOM 767 N N . LYS A 1 93 ? 7.869 20.217 -7.765 1.00 78.69 93 LYS A N 1
ATOM 768 C CA . LYS A 1 93 ? 7.968 21.454 -8.535 1.00 78.69 93 LYS A CA 1
ATOM 769 C C . LYS A 1 93 ? 8.893 22.394 -7.751 1.00 78.69 93 LYS A C 1
ATOM 771 O O . LYS A 1 93 ? 8.616 22.617 -6.572 1.00 78.69 93 LYS A O 1
ATOM 776 N N . PRO A 1 94 ? 9.966 22.947 -8.342 1.00 72.06 94 PRO A N 1
ATOM 777 C CA . PRO A 1 94 ? 10.786 23.925 -7.647 1.00 72.06 94 PRO A CA 1
ATOM 778 C C . PRO A 1 94 ? 9.931 25.170 -7.410 1.00 72.06 94 PRO A C 1
ATOM 780 O O . PRO A 1 94 ? 9.592 25.911 -8.335 1.00 72.06 94 PRO A O 1
ATOM 783 N N . ILE A 1 95 ? 9.526 25.369 -6.160 1.00 73.12 95 ILE A N 1
ATOM 784 C CA . ILE A 1 95 ? 8.808 26.561 -5.734 1.00 73.12 95 ILE A CA 1
ATOM 785 C C . ILE A 1 95 ? 9.895 27.625 -5.525 1.00 73.12 95 ILE A C 1
ATOM 787 O O . ILE A 1 95 ? 10.478 27.729 -4.455 1.00 73.12 95 ILE A O 1
ATOM 791 N N . ILE A 1 96 ? 10.150 28.395 -6.591 1.00 65.62 96 ILE A N 1
ATOM 792 C CA . ILE A 1 96 ? 10.951 29.634 -6.656 1.00 65.62 96 ILE A CA 1
ATOM 793 C C . ILE A 1 96 ? 12.475 29.433 -6.849 1.00 65.62 96 ILE A C 1
ATOM 795 O O . ILE A 1 96 ? 13.142 28.677 -6.147 1.00 65.62 96 ILE A O 1
ATOM 799 N N . LYS A 1 97 ? 13.029 30.136 -7.853 1.00 53.25 97 LYS A N 1
ATOM 800 C CA . LYS A 1 97 ? 14.464 30.186 -8.184 1.00 53.25 97 LYS A CA 1
ATOM 801 C C . LYS A 1 97 ? 15.247 30.758 -6.999 1.00 53.25 97 LYS A C 1
ATOM 803 O O . LYS A 1 97 ? 14.824 31.756 -6.423 1.00 53.25 97 LYS A O 1
ATOM 808 N N . LYS A 1 98 ? 16.421 30.189 -6.700 1.00 47.09 98 LYS A N 1
ATOM 809 C CA . LYS A 1 98 ? 17.447 30.891 -5.919 1.00 47.09 98 LYS A CA 1
ATOM 810 C C . LYS A 1 98 ? 17.696 32.235 -6.613 1.00 47.09 98 LYS A C 1
ATOM 812 O O . LYS A 1 98 ? 18.288 32.246 -7.690 1.00 47.09 98 LYS A O 1
ATOM 817 N N . SER A 1 99 ? 17.216 33.338 -6.042 1.00 48.81 99 SER A N 1
ATOM 818 C CA . SER A 1 99 ? 17.792 34.647 -6.341 1.00 48.81 99 SER A CA 1
ATOM 819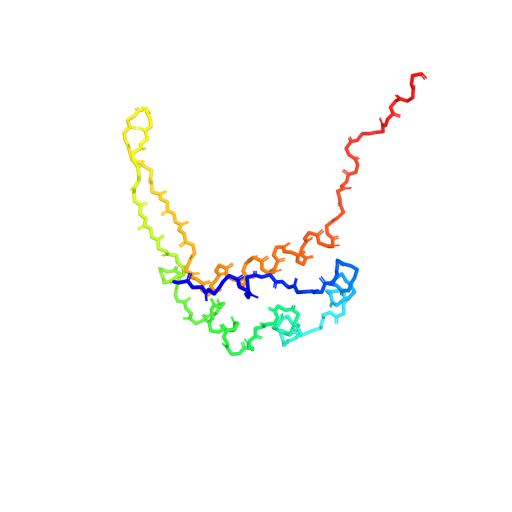 C C . SER A 1 99 ? 19.242 34.548 -5.898 1.00 48.81 99 SER A C 1
ATOM 821 O O . SER A 1 99 ? 19.519 34.460 -4.703 1.00 48.81 99 SER A O 1
ATOM 823 N N . GLN A 1 100 ? 20.144 34.423 -6.869 1.00 46.22 100 GLN A N 1
ATOM 824 C CA . GLN A 1 100 ? 21.555 34.654 -6.620 1.00 46.22 100 GLN A CA 1
ATOM 825 C C . GLN A 1 100 ? 21.680 36.100 -6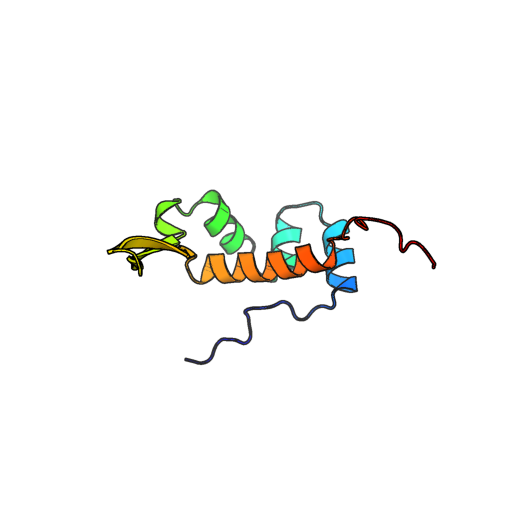.147 1.00 46.22 100 GLN A C 1
ATOM 827 O O . GLN A 1 100 ? 21.160 37.009 -6.797 1.00 46.22 100 GLN A O 1
ATOM 832 N N . VAL A 1 101 ? 22.259 36.236 -4.958 1.00 46.25 101 VAL A N 1
ATOM 833 C CA . VAL A 1 101 ? 22.693 37.496 -4.355 1.00 46.25 101 VAL A CA 1
ATOM 834 C C . VAL A 1 101 ? 23.910 38.002 -5.116 1.00 46.25 101 VAL A C 1
ATOM 836 O O . VAL A 1 101 ? 24.717 37.133 -5.524 1.00 46.25 101 VAL A O 1
#

Foldseek 3Di:
DDDPPQLEDPDDLVVLQVLVVVDDDLCSLCVSLVHHSVLVCCLPPVDDPPQQWDWDWDADPVGDIDIDTHGDPSVSSSVSHVVSSCVSNDDDDPPDDPPDD

pLDDT: mean 86.77, std 15.25, range [36.38, 97.31]

Sequence (101 aa):
MQQDSQLLLKLTSETLREKFYDLRRVLDIAELLEVSYDHLIYHIYLVESEHRYTTFEIPKKSGGIRQISTPITAIKIIQKKLNQVLQAVYQTKPIIKKSQV

Radius of gyration: 18.51 Å; chains: 1; bounding box: 39×49×44 Å